Protein AF-A0A957CGF1-F1 (afdb_monomer)

Solvent-accessible surface area (backbone atoms only — not comparable to full-atom values): 8089 Å² total; per-residue (Å²): 80,71,51,17,50,52,12,39,75,67,52,40,63,74,47,42,62,54,36,54,48,43,53,53,49,52,50,50,54,48,50,50,50,52,53,50,47,53,52,54,33,34,74,75,56,77,49,58,49,84,75,34,50,47,45,50,33,52,54,51,41,50,52,51,48,51,53,46,57,53,50,45,72,71,50,88,52,56,32,57,40,10,44,49,41,37,51,48,50,53,49,44,49,49,41,56,70,71,30,64,75,83,94,57,70,97,54,71,53,84,72,43,89,49,63,66,61,41,50,49,54,53,53,49,51,51,51,54,50,51,50,49,52,50,52,35,54,56,62,69,66,54,79,79,79,88,127

Mean predicted aligned error: 3.99 Å

Structure (mmCIF, N/CA/C/O backbone):
data_AF-A0A957CGF1-F1
#
_entry.id   AF-A0A957CGF1-F1
#
loop_
_atom_site.group_PDB
_atom_site.id
_atom_site.type_symbol
_atom_site.label_atom_id
_atom_site.label_alt_id
_atom_site.label_comp_id
_atom_site.label_asym_id
_atom_site.label_entity_id
_atom_site.label_seq_id
_atom_site.pdbx_PDB_ins_code
_atom_site.Cartn_x
_atom_site.Cartn_y
_atom_site.Cartn_z
_atom_site.occupancy
_atom_site.B_iso_or_equiv
_atom_site.auth_seq_id
_atom_site.auth_comp_id
_atom_site.auth_asym_id
_atom_site.auth_atom_id
_atom_site.pdbx_PDB_model_num
ATOM 1 N N . ALA A 1 1 ? -2.086 -5.005 7.090 1.00 87.00 1 ALA A N 1
ATOM 2 C CA . ALA A 1 1 ? -2.596 -6.363 7.377 1.00 87.00 1 ALA A CA 1
ATOM 3 C C . ALA A 1 1 ? -2.332 -6.824 8.805 1.00 87.00 1 ALA A C 1
ATOM 5 O O . ALA A 1 1 ? -3.306 -7.148 9.461 1.00 87.00 1 ALA A O 1
ATOM 6 N N . VAL A 1 2 ? -1.092 -6.801 9.322 1.00 95.75 2 VAL A N 1
ATOM 7 C CA . VAL A 1 2 ? -0.799 -7.240 10.710 1.00 95.75 2 VAL A CA 1
ATOM 8 C C . VAL A 1 2 ? -1.679 -6.530 11.744 1.00 95.75 2 VAL A C 1
ATOM 10 O O . VAL A 1 2 ? -2.373 -7.192 12.506 1.00 95.75 2 VAL A O 1
ATOM 13 N N . LEU A 1 3 ? -1.747 -5.193 11.710 1.00 95.62 3 LEU A N 1
ATOM 14 C CA . LEU A 1 3 ? -2.658 -4.442 12.585 1.00 95.62 3 LEU A CA 1
ATOM 15 C C . LEU A 1 3 ? -4.128 -4.839 12.375 1.00 95.62 3 LEU A C 1
ATOM 17 O O . LEU A 1 3 ? -4.850 -4.995 13.349 1.00 95.62 3 LEU A O 1
ATOM 21 N N . GLY A 1 4 ? -4.551 -5.077 11.129 1.00 95.50 4 GLY A N 1
ATOM 22 C CA . GLY A 1 4 ? -5.900 -5.561 10.813 1.00 95.50 4 GLY A CA 1
ATOM 23 C C . GLY A 1 4 ? -6.210 -6.923 11.432 1.00 95.50 4 GLY A C 1
ATOM 24 O O . GLY A 1 4 ? -7.267 -7.088 12.031 1.00 95.50 4 GLY A O 1
ATOM 25 N N . ALA A 1 5 ? -5.266 -7.864 11.369 1.00 97.50 5 ALA A N 1
ATOM 26 C CA . ALA A 1 5 ? -5.371 -9.172 12.011 1.00 97.50 5 ALA A CA 1
ATOM 27 C C . ALA A 1 5 ? -5.453 -9.046 13.533 1.00 97.50 5 ALA A C 1
ATOM 29 O O . ALA A 1 5 ? -6.360 -9.601 14.147 1.00 97.50 5 ALA A O 1
ATOM 30 N N . LEU A 1 6 ? -4.573 -8.252 14.146 1.00 98.12 6 LEU A N 1
ATOM 31 C CA . LEU A 1 6 ? -4.603 -8.034 15.591 1.00 98.12 6 LEU A CA 1
ATOM 32 C C . LEU A 1 6 ? -5.913 -7.365 16.039 1.00 98.12 6 LEU A C 1
ATOM 34 O O . LEU A 1 6 ? -6.488 -7.772 17.046 1.00 98.12 6 LEU A O 1
ATOM 38 N N . VAL A 1 7 ? -6.427 -6.386 15.290 1.00 97.81 7 VAL A N 1
ATOM 39 C CA . VAL A 1 7 ? -7.724 -5.737 15.556 1.00 97.81 7 VAL A CA 1
ATOM 40 C C . VAL A 1 7 ? -8.888 -6.716 15.395 1.00 97.81 7 VAL A C 1
ATOM 42 O O . VAL A 1 7 ? -9.781 -6.733 16.240 1.00 97.81 7 VAL A O 1
ATOM 45 N N . LEU A 1 8 ? -8.879 -7.548 14.351 1.00 98.00 8 LEU A N 1
ATOM 46 C CA . LEU A 1 8 ? -9.906 -8.564 14.118 1.00 98.00 8 LEU A CA 1
ATOM 47 C C . LEU A 1 8 ? -9.966 -9.573 15.273 1.00 98.00 8 LEU A C 1
ATOM 49 O O . LEU A 1 8 ? -11.049 -9.847 15.789 1.00 98.00 8 LEU A O 1
ATOM 53 N N . LEU A 1 9 ? -8.808 -10.081 15.701 1.00 98.38 9 LEU A N 1
ATOM 54 C CA . LEU A 1 9 ? -8.708 -11.101 16.745 1.00 98.38 9 LEU A CA 1
ATOM 55 C C . LEU A 1 9 ? -9.027 -10.541 18.137 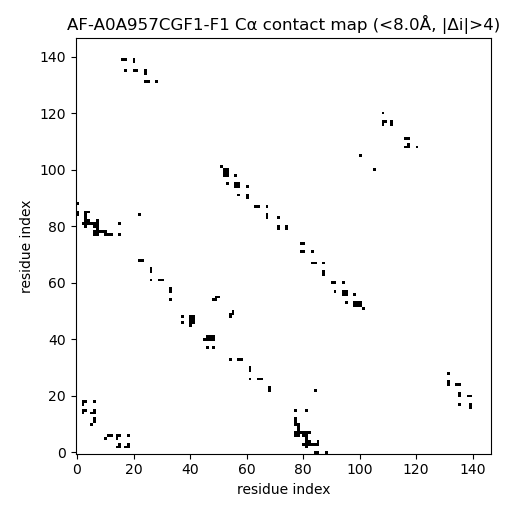1.00 98.38 9 LEU A C 1
ATOM 57 O O . LEU A 1 9 ? -9.765 -11.155 18.901 1.00 98.38 9 LEU A O 1
ATOM 61 N N . THR A 1 10 ? -8.502 -9.360 18.472 1.00 98.31 10 THR A N 1
ATOM 62 C CA . THR A 1 10 ? -8.619 -8.804 19.832 1.00 98.31 10 THR A CA 1
ATOM 63 C C . THR A 1 10 ? -9.836 -7.903 20.027 1.00 98.31 10 THR A C 1
ATOM 65 O O . THR A 1 10 ? -10.314 -7.758 21.146 1.00 98.31 10 THR A O 1
ATOM 68 N N . GLY A 1 11 ? -10.349 -7.265 18.970 1.00 97.50 11 GLY A N 1
ATOM 69 C CA . GLY A 1 11 ? -11.351 -6.199 19.087 1.00 97.50 11 GLY A CA 1
ATOM 70 C C . GLY A 1 11 ? -10.841 -4.926 19.781 1.00 97.50 11 GLY A C 1
ATOM 71 O O . GLY A 1 11 ? -11.649 -4.103 20.200 1.00 97.50 11 GLY A O 1
ATOM 72 N N . SER A 1 12 ? -9.523 -4.750 19.932 1.00 97.75 12 SER A N 1
ATOM 73 C CA . SER A 1 12 ? -8.944 -3.630 20.682 1.00 97.75 12 SER A CA 1
ATOM 74 C C . SER A 1 12 ? -9.079 -2.289 19.951 1.00 97.75 12 SER A C 1
ATOM 76 O O . SER A 1 12 ? -8.488 -2.088 18.886 1.00 97.75 12 SER A O 1
ATOM 78 N N . TRP A 1 13 ? -9.765 -1.328 20.579 1.00 95.94 13 TRP A N 1
ATOM 79 C CA . TRP A 1 13 ? -9.838 0.062 20.110 1.00 95.94 13 TRP A CA 1
ATOM 80 C C . TRP A 1 13 ? -8.461 0.733 20.029 1.00 95.94 13 TRP A C 1
ATOM 82 O O . TRP A 1 13 ? -8.162 1.410 19.052 1.00 95.94 13 TRP A O 1
ATOM 92 N N . ARG A 1 14 ? -7.563 0.442 20.979 1.00 95.81 14 ARG A N 1
ATOM 93 C CA . ARG A 1 14 ? -6.191 0.969 20.961 1.00 95.81 14 ARG A CA 1
ATOM 94 C C . ARG A 1 14 ? -5.435 0.547 19.702 1.00 95.81 14 ARG A C 1
ATOM 96 O O . ARG A 1 14 ? -4.732 1.361 19.117 1.00 95.81 14 ARG A O 1
ATOM 103 N N . LEU A 1 15 ? -5.553 -0.715 19.282 1.00 96.38 15 LEU A N 1
ATOM 104 C CA . LEU A 1 15 ? -4.926 -1.189 18.041 1.00 96.38 15 LEU A CA 1
ATOM 105 C C . LEU A 1 15 ? -5.618 -0.614 16.801 1.00 96.38 15 LEU A C 1
ATOM 107 O O . LEU A 1 15 ? -4.950 -0.302 15.816 1.00 96.38 15 LEU A O 1
ATOM 111 N N . HIS A 1 16 ? -6.936 -0.433 16.859 1.00 95.62 16 HIS A N 1
ATOM 112 C CA . HIS A 1 16 ? -7.693 0.233 15.805 1.00 95.62 16 HIS A CA 1
ATOM 113 C C . HIS A 1 16 ? -7.207 1.677 15.577 1.00 95.62 16 HIS A C 1
ATOM 115 O O . HIS A 1 16 ? -7.045 2.088 14.427 1.00 95.62 16 HIS A O 1
ATOM 121 N N . ASP A 1 17 ? -6.885 2.416 16.639 1.00 94.69 17 ASP A N 1
ATOM 122 C CA . ASP A 1 17 ? -6.387 3.795 16.545 1.00 94.69 17 ASP A CA 1
ATOM 123 C C . ASP A 1 17 ? -5.018 3.894 15.866 1.00 94.69 17 ASP A C 1
ATOM 125 O O . ASP A 1 17 ? -4.697 4.912 15.256 1.00 94.69 17 ASP A O 1
ATOM 129 N N . TRP A 1 18 ? -4.218 2.827 15.922 1.00 96.19 18 TRP A N 1
ATOM 130 C CA . TRP A 1 18 ? -3.000 2.692 15.120 1.00 96.19 18 TRP A CA 1
ATOM 131 C C . TRP A 1 18 ? -3.291 2.268 13.684 1.00 96.19 18 TRP A C 1
ATOM 133 O O . TRP A 1 18 ? -2.678 2.773 12.744 1.00 96.19 18 TRP A O 1
ATOM 143 N N . MET A 1 19 ? -4.225 1.334 13.509 1.00 96.44 19 MET A N 1
ATOM 144 C CA . MET A 1 19 ? -4.600 0.798 12.205 1.00 96.44 19 MET A CA 1
ATOM 145 C C . MET A 1 19 ? -5.165 1.880 11.282 1.00 96.44 19 MET A C 1
ATOM 147 O O . MET A 1 19 ? -4.817 1.904 10.106 1.00 96.44 19 MET A O 1
ATOM 151 N N . ARG A 1 20 ? -6.002 2.784 11.802 1.00 95.88 20 ARG A N 1
ATOM 152 C CA . ARG A 1 20 ? -6.682 3.822 11.015 1.00 95.88 20 ARG A CA 1
ATOM 153 C C . ARG A 1 20 ? -5.720 4.764 10.267 1.00 95.88 20 ARG A C 1
ATOM 155 O O . ARG A 1 20 ? -5.815 4.828 9.042 1.00 95.88 20 ARG A O 1
ATOM 162 N N . PRO A 1 21 ? -4.783 5.481 10.920 1.00 96.94 21 PRO A N 1
ATOM 163 C CA . PRO A 1 21 ? -3.813 6.309 10.206 1.00 96.94 21 PRO 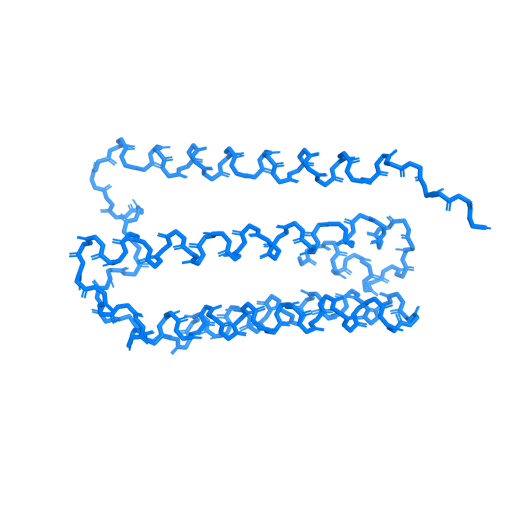A CA 1
ATOM 164 C C . PRO A 1 21 ? -2.880 5.466 9.330 1.00 96.94 21 PRO A C 1
ATOM 166 O O . PRO A 1 21 ? -2.540 5.896 8.232 1.00 96.94 21 PRO A O 1
ATOM 169 N N . ALA A 1 22 ? -2.512 4.252 9.757 1.00 97.06 22 ALA A N 1
ATOM 170 C CA . ALA A 1 22 ? -1.692 3.357 8.943 1.00 97.06 22 ALA A CA 1
ATOM 171 C C . ALA A 1 22 ? -2.375 2.972 7.621 1.00 97.06 22 ALA A C 1
ATOM 173 O O . ALA A 1 22 ? -1.718 2.952 6.583 1.00 97.06 22 ALA A O 1
ATOM 174 N N . GLY A 1 23 ? -3.686 2.715 7.638 1.00 96.81 23 GLY A N 1
ATOM 175 C CA . GLY A 1 23 ? -4.482 2.422 6.446 1.00 96.81 23 GLY A CA 1
ATOM 176 C C . GLY A 1 23 ? -4.482 3.574 5.440 1.00 96.81 23 GLY A C 1
ATOM 177 O O . GLY A 1 23 ? -4.180 3.369 4.262 1.00 96.81 23 GLY A O 1
ATOM 178 N N . TRP A 1 24 ? -4.735 4.800 5.907 1.00 97.62 24 TRP A N 1
ATOM 179 C CA . TRP A 1 24 ? -4.688 5.996 5.061 1.00 97.62 24 TRP A CA 1
ATOM 180 C C . TRP A 1 24 ? -3.293 6.275 4.507 1.00 97.62 24 TRP A C 1
ATOM 182 O O . TRP A 1 24 ? -3.151 6.499 3.308 1.00 97.62 24 TRP A O 1
ATOM 192 N N . VAL A 1 25 ? -2.256 6.209 5.344 1.00 97.94 25 VAL A N 1
ATOM 193 C CA . VAL A 1 25 ? -0.871 6.438 4.906 1.00 97.94 25 VAL A CA 1
ATOM 194 C C . VAL A 1 25 ? -0.446 5.391 3.880 1.00 97.94 25 VAL A C 1
ATOM 196 O O . VAL A 1 25 ? 0.101 5.755 2.845 1.00 97.94 25 VAL A O 1
ATOM 199 N N . ALA A 1 26 ? -0.753 4.110 4.102 1.00 96.75 26 ALA A N 1
ATOM 200 C CA . ALA A 1 26 ? -0.469 3.058 3.128 1.00 96.75 26 ALA A CA 1
ATOM 201 C C . ALA A 1 26 ? -1.193 3.296 1.793 1.00 96.75 26 ALA A C 1
ATOM 203 O O . ALA A 1 26 ? -0.589 3.130 0.737 1.00 96.75 26 ALA A O 1
ATOM 204 N N . THR A 1 27 ? -2.456 3.733 1.835 1.00 97.38 27 THR A N 1
ATOM 205 C CA . THR A 1 27 ? -3.236 4.061 0.629 1.00 97.38 27 THR A CA 1
ATOM 206 C C . THR A 1 27 ? -2.607 5.223 -0.142 1.00 97.38 27 THR A C 1
ATOM 208 O O . THR A 1 27 ? -2.460 5.140 -1.358 1.00 97.38 27 THR A O 1
ATOM 211 N N . LEU A 1 28 ? -2.170 6.279 0.553 1.00 97.56 28 LEU A N 1
ATOM 212 C CA . LEU A 1 28 ? -1.508 7.435 -0.060 1.00 97.56 28 LEU A CA 1
ATOM 213 C C . LEU A 1 28 ? -0.139 7.083 -0.648 1.00 97.56 28 LEU A C 1
ATOM 215 O O . LEU A 1 28 ? 0.169 7.491 -1.765 1.00 97.56 28 LEU A O 1
ATOM 219 N N . VAL A 1 29 ? 0.670 6.301 0.070 1.00 96.75 29 VAL A N 1
ATOM 220 C CA . VAL A 1 29 ? 1.966 5.820 -0.431 1.00 96.75 29 VAL A CA 1
ATOM 221 C C . VAL A 1 29 ? 1.764 4.950 -1.671 1.00 96.75 29 VAL A C 1
ATOM 223 O O . VAL A 1 29 ? 2.475 5.124 -2.658 1.00 96.75 29 VAL A O 1
ATOM 226 N N . TYR A 1 30 ? 0.766 4.062 -1.660 1.00 96.69 30 TYR A N 1
ATOM 227 C CA . TYR A 1 30 ? 0.429 3.241 -2.819 1.00 96.69 30 TYR A CA 1
ATOM 228 C C . TYR A 1 30 ? -0.019 4.099 -4.009 1.00 96.69 30 TYR A C 1
ATOM 230 O O . TYR A 1 30 ? 0.499 3.923 -5.107 1.00 96.69 30 TYR A O 1
ATOM 238 N N . ALA A 1 31 ? -0.899 5.083 -3.790 1.00 97.62 31 ALA A N 1
ATOM 239 C CA . ALA A 1 31 ? -1.328 6.026 -4.824 1.00 97.62 31 ALA A CA 1
ATOM 240 C C . ALA A 1 31 ? -0.148 6.811 -5.422 1.00 97.62 31 ALA A C 1
ATOM 242 O O . ALA A 1 31 ? -0.032 6.921 -6.642 1.00 97.62 31 ALA A O 1
ATOM 243 N N . GLY A 1 32 ? 0.762 7.303 -4.574 1.00 97.00 32 GLY A N 1
ATOM 244 C CA . GLY A 1 32 ? 1.989 7.971 -5.007 1.00 97.00 32 GLY A CA 1
ATOM 245 C C . GLY A 1 32 ? 2.888 7.050 -5.833 1.00 97.00 32 GLY A C 1
ATOM 246 O O . GLY A 1 32 ? 3.389 7.456 -6.878 1.00 97.00 32 GLY A O 1
ATOM 247 N N . GLY A 1 33 ? 3.035 5.789 -5.418 1.00 94.75 33 GLY A N 1
ATOM 248 C CA . GLY A 1 33 ? 3.770 4.767 -6.166 1.00 94.75 33 GLY A CA 1
ATOM 249 C C . GLY A 1 33 ? 3.154 4.462 -7.533 1.00 94.75 33 GLY A C 1
ATOM 250 O O . GLY A 1 33 ? 3.882 4.386 -8.524 1.00 94.75 33 GLY A O 1
ATOM 251 N N . VAL A 1 34 ? 1.823 4.354 -7.617 1.00 94.81 34 VAL A N 1
ATOM 252 C CA . VAL A 1 34 ? 1.097 4.216 -8.890 1.00 94.81 34 VAL A CA 1
ATOM 253 C C . VAL A 1 34 ? 1.371 5.428 -9.780 1.00 94.81 34 VAL A C 1
ATOM 255 O O . VAL A 1 34 ? 1.830 5.251 -10.904 1.00 94.81 34 VAL A O 1
ATOM 258 N N . GLY A 1 35 ? 1.210 6.652 -9.268 1.00 95.12 35 GLY A N 1
ATOM 259 C CA . GLY A 1 35 ? 1.475 7.882 -10.022 1.00 95.12 35 GLY A CA 1
ATOM 260 C C . GLY A 1 35 ? 2.915 7.982 -10.537 1.00 95.12 35 GLY A C 1
ATOM 261 O O . GLY A 1 35 ? 3.136 8.250 -11.717 1.00 95.12 35 GLY A O 1
ATOM 262 N N . MET A 1 36 ? 3.905 7.680 -9.693 1.00 94.25 36 MET A N 1
ATOM 263 C CA . MET A 1 36 ? 5.310 7.638 -10.114 1.00 94.25 36 MET A CA 1
ATOM 264 C C . MET A 1 36 ? 5.568 6.554 -11.162 1.00 94.25 36 MET A C 1
ATOM 266 O O . MET A 1 36 ? 6.342 6.782 -12.091 1.00 94.25 36 MET A O 1
ATOM 270 N N . SER A 1 37 ? 4.890 5.409 -11.067 1.00 90.12 37 SER A N 1
ATOM 271 C CA . SER A 1 37 ? 4.978 4.349 -12.078 1.00 90.12 37 SER A CA 1
ATOM 272 C C . SER A 1 37 ? 4.429 4.812 -13.430 1.00 90.12 37 SER A C 1
ATOM 274 O O . SER A 1 37 ? 5.023 4.509 -14.462 1.00 90.12 37 SER A O 1
ATOM 276 N N . MET A 1 38 ? 3.349 5.602 -13.443 1.00 91.00 38 MET A N 1
ATOM 277 C CA . MET A 1 38 ? 2.809 6.204 -14.671 1.00 91.00 38 MET A CA 1
ATOM 278 C C . MET A 1 38 ? 3.822 7.163 -15.312 1.00 91.00 38 MET A C 1
ATOM 280 O O . MET A 1 38 ? 4.050 7.104 -16.519 1.00 91.00 38 MET A O 1
ATOM 284 N N . VAL A 1 39 ? 4.470 8.016 -14.508 1.00 92.50 39 VAL A N 1
ATOM 285 C CA . VAL A 1 39 ? 5.512 8.943 -14.985 1.00 92.50 39 VAL A CA 1
ATOM 286 C C . VAL A 1 39 ? 6.707 8.176 -15.544 1.00 92.50 39 VAL A C 1
ATOM 288 O O . VAL A 1 39 ? 7.117 8.425 -16.677 1.00 92.50 39 VAL A O 1
ATOM 291 N N . ALA A 1 40 ? 7.238 7.215 -14.787 1.00 89.62 40 ALA A N 1
ATOM 292 C CA . ALA A 1 40 ? 8.368 6.400 -15.217 1.00 89.62 40 ALA A CA 1
ATOM 293 C C . ALA A 1 40 ? 8.049 5.660 -16.520 1.00 89.62 40 ALA A C 1
ATOM 295 O O . ALA A 1 40 ? 8.852 5.647 -17.450 1.00 89.62 40 ALA A O 1
ATOM 296 N N . SER A 1 41 ? 6.851 5.095 -16.630 1.00 88.12 41 SER A N 1
ATOM 297 C CA . SER A 1 41 ? 6.444 4.379 -17.829 1.00 88.12 41 SER A CA 1
ATOM 298 C C . SER A 1 41 ? 6.226 5.300 -19.033 1.00 88.12 41 SER A C 1
ATOM 300 O O . SER A 1 41 ? 6.606 4.951 -20.149 1.00 88.12 41 SER A O 1
ATOM 302 N N . LYS A 1 42 ? 5.700 6.514 -18.825 1.00 89.81 42 LYS A N 1
ATOM 303 C CA . LYS A 1 42 ? 5.623 7.536 -19.878 1.00 89.81 42 LYS A CA 1
ATOM 304 C C . LYS A 1 42 ? 7.006 7.870 -20.438 1.00 89.81 42 LYS A C 1
ATOM 306 O O . LYS A 1 42 ? 7.149 7.949 -21.653 1.00 89.81 42 LYS A O 1
ATOM 311 N N . VAL A 1 43 ? 8.001 8.041 -19.567 1.00 92.06 43 VAL A N 1
ATOM 312 C CA . VAL A 1 43 ? 9.378 8.384 -19.960 1.00 92.06 43 VAL A CA 1
ATOM 313 C C . VAL A 1 43 ? 10.061 7.237 -20.709 1.00 92.06 43 VAL A C 1
ATOM 315 O O . VAL A 1 43 ? 10.762 7.492 -21.681 1.00 92.06 43 VAL A O 1
ATOM 318 N N . ASN A 1 44 ? 9.846 5.987 -20.291 1.00 88.44 44 ASN A N 1
ATOM 319 C CA . ASN A 1 44 ? 10.575 4.841 -20.846 1.00 88.44 44 ASN A CA 1
ATOM 320 C C . ASN A 1 44 ? 9.874 4.158 -22.034 1.00 88.44 44 ASN A C 1
ATOM 322 O O . ASN A 1 44 ? 10.555 3.626 -22.906 1.00 88.44 44 ASN A O 1
ATOM 326 N N . TRP A 1 45 ? 8.536 4.161 -22.086 1.00 86.00 45 T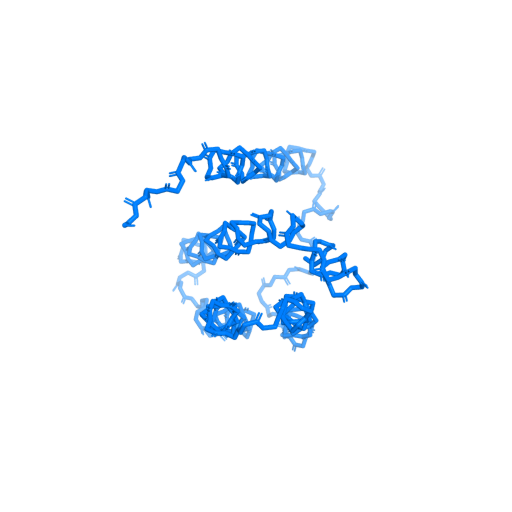RP A N 1
ATOM 327 C CA . TRP A 1 45 ? 7.750 3.381 -23.062 1.00 86.00 45 TRP A CA 1
ATOM 328 C C . TRP A 1 45 ? 6.636 4.184 -23.747 1.00 86.00 45 TRP A C 1
ATOM 330 O O . TRP A 1 45 ? 5.651 3.610 -24.202 1.00 86.00 45 TRP A O 1
ATOM 340 N N . GLY A 1 46 ? 6.734 5.516 -23.796 1.00 87.00 46 GLY A N 1
ATOM 341 C CA . GLY A 1 46 ? 5.818 6.336 -24.603 1.00 87.00 46 GLY A CA 1
ATOM 342 C C . GLY A 1 46 ? 4.348 6.285 -24.163 1.00 87.00 46 GLY A C 1
ATOM 343 O O . GLY A 1 46 ? 3.454 6.493 -24.973 1.00 87.00 46 GLY A O 1
ATOM 344 N N . ALA A 1 47 ? 4.098 6.025 -22.878 1.00 79.06 47 ALA A N 1
ATOM 345 C CA . ALA A 1 47 ? 2.774 5.976 -22.250 1.00 79.06 47 ALA A CA 1
ATOM 346 C C . ALA A 1 47 ? 1.869 4.765 -22.579 1.00 79.06 47 ALA A C 1
ATOM 348 O O . ALA A 1 47 ? 0.679 4.801 -22.267 1.00 79.06 47 ALA A O 1
ATOM 349 N N . VAL A 1 48 ? 2.423 3.649 -23.071 1.00 77.81 48 VAL A N 1
ATOM 350 C CA . VAL A 1 48 ? 1.696 2.363 -23.255 1.00 77.81 48 VAL A CA 1
ATOM 351 C C . VAL A 1 48 ? 1.145 1.782 -21.929 1.00 77.81 48 VAL A C 1
ATOM 353 O O . VAL A 1 48 ? 0.322 0.875 -21.906 1.00 77.81 48 VAL A O 1
ATOM 356 N N . PHE A 1 49 ? 1.519 2.368 -20.792 1.00 75.31 49 PHE A N 1
ATOM 357 C CA . PHE A 1 49 ? 1.208 1.899 -19.442 1.00 75.31 49 PHE A CA 1
ATOM 358 C C . PHE A 1 49 ? -0.281 1.755 -19.102 1.00 75.31 49 PHE A C 1
ATOM 360 O O . PHE A 1 49 ? -0.616 0.906 -18.283 1.00 75.31 49 PHE A O 1
ATOM 367 N N . LEU A 1 50 ? -1.186 2.562 -19.673 1.00 78.25 50 LEU A N 1
ATOM 368 C CA . LEU A 1 50 ? -2.627 2.437 -19.379 1.00 78.25 50 LEU A CA 1
ATOM 369 C C . LEU A 1 50 ? -3.226 1.150 -19.950 1.00 78.25 50 LEU A C 1
ATOM 371 O O . LEU A 1 50 ? -4.282 0.713 -19.502 1.00 78.25 50 LEU A O 1
ATOM 375 N N . GLN A 1 51 ? -2.551 0.552 -20.928 1.00 85.69 51 GLN A N 1
ATOM 376 C CA . GLN A 1 51 ? -2.953 -0.696 -21.563 1.00 85.69 51 GLN A CA 1
ATOM 377 C C . GLN A 1 51 ? -2.327 -1.911 -20.865 1.00 85.69 51 GLN A C 1
ATOM 379 O O . GLN A 1 51 ? -2.742 -3.038 -21.122 1.00 85.69 51 GLN A O 1
ATOM 384 N N . GLU A 1 52 ? -1.368 -1.699 -19.952 1.00 90.38 52 GLU A N 1
ATOM 385 C CA . GLU A 1 52 ? -0.768 -2.778 -19.173 1.00 90.38 52 GLU A CA 1
ATOM 386 C C . GLU A 1 52 ? -1.792 -3.352 -18.183 1.00 90.38 52 GLU A C 1
ATOM 388 O O . GLU A 1 52 ? -2.259 -2.633 -17.288 1.00 90.38 52 GLU A O 1
ATOM 393 N N . PRO A 1 53 ? -2.077 -4.666 -18.233 1.00 93.38 53 PRO A N 1
ATOM 394 C CA . PRO A 1 53 ? -2.986 -5.315 -17.287 1.00 93.38 53 PRO A CA 1
ATOM 395 C C . PRO A 1 53 ? -2.590 -5.084 -15.823 1.00 93.38 53 PRO A C 1
ATOM 397 O O . PRO A 1 53 ? -3.443 -4.969 -14.941 1.00 93.38 53 PRO A O 1
ATOM 400 N N . ARG A 1 54 ? -1.286 -4.935 -15.556 1.00 92.00 54 ARG A N 1
ATOM 401 C CA . ARG A 1 54 ? -0.761 -4.645 -14.219 1.00 92.00 54 ARG A CA 1
ATOM 402 C C . ARG A 1 54 ? -1.078 -3.233 -13.728 1.00 92.00 54 ARG A C 1
ATOM 404 O O . ARG A 1 54 ? -1.295 -3.054 -12.531 1.00 92.00 54 ARG A O 1
ATOM 411 N N . MET A 1 55 ? -1.156 -2.248 -14.623 1.00 93.00 55 MET A N 1
ATOM 412 C CA . MET A 1 55 ? -1.612 -0.907 -14.255 1.00 93.00 55 MET A CA 1
ATOM 413 C C . MET A 1 55 ? -3.104 -0.919 -13.928 1.00 93.00 55 MET A C 1
ATOM 415 O O . MET A 1 55 ? -3.505 -0.371 -12.902 1.00 93.00 55 MET A O 1
ATOM 419 N N . ALA A 1 56 ? -3.918 -1.594 -14.745 1.00 93.81 56 ALA A N 1
ATOM 420 C CA . ALA A 1 56 ? -5.347 -1.744 -14.474 1.00 93.81 56 ALA A CA 1
ATOM 421 C C . ALA A 1 56 ? -5.589 -2.407 -13.106 1.00 93.81 56 ALA A C 1
ATOM 423 O O . ALA A 1 56 ? -6.379 -1.911 -12.304 1.00 93.81 56 ALA A O 1
ATOM 424 N N . ALA A 1 57 ? -4.841 -3.470 -12.787 1.00 95.75 57 ALA A N 1
ATOM 425 C CA . ALA A 1 57 ? -4.886 -4.112 -11.476 1.00 95.75 57 ALA A CA 1
ATOM 426 C C . ALA A 1 57 ? -4.511 -3.153 -10.331 1.00 95.75 57 ALA A C 1
ATOM 428 O O . ALA A 1 57 ? -5.192 -3.138 -9.305 1.00 95.75 57 ALA A O 1
ATOM 429 N N . ALA A 1 58 ? -3.474 -2.326 -10.504 1.00 96.00 58 ALA A N 1
ATOM 430 C CA . ALA A 1 58 ? -3.043 -1.365 -9.491 1.00 96.00 58 ALA A CA 1
ATOM 431 C C . ALA A 1 58 ? -4.068 -0.239 -9.260 1.00 96.00 58 ALA A C 1
ATOM 433 O O . ALA A 1 58 ? -4.362 0.104 -8.114 1.00 96.00 58 ALA A O 1
ATOM 434 N N . ILE A 1 59 ? -4.664 0.300 -10.327 1.00 96.12 59 ILE A N 1
ATOM 435 C CA . ILE A 1 59 ? -5.724 1.318 -10.240 1.00 96.12 59 ILE A CA 1
ATOM 436 C C . ILE A 1 59 ? -6.976 0.731 -9.575 1.00 96.12 59 ILE A C 1
ATOM 438 O O . ILE A 1 59 ? -7.531 1.347 -8.664 1.00 96.12 59 ILE A O 1
ATOM 442 N N . ASN A 1 60 ? -7.384 -0.484 -9.956 1.00 96.88 60 ASN A N 1
ATOM 443 C CA . ASN A 1 60 ? -8.504 -1.183 -9.322 1.00 96.88 60 ASN A CA 1
ATOM 444 C C . ASN A 1 60 ? -8.241 -1.423 -7.831 1.00 96.88 60 ASN A C 1
ATOM 446 O O . ASN A 1 60 ? -9.106 -1.157 -6.997 1.00 96.88 60 ASN A O 1
ATOM 450 N N . ALA A 1 61 ? -7.033 -1.873 -7.478 1.00 97.94 61 ALA A N 1
ATOM 451 C CA . ALA A 1 61 ? -6.642 -2.054 -6.088 1.00 97.94 61 ALA A CA 1
ATOM 452 C C . ALA A 1 61 ? -6.675 -0.731 -5.308 1.00 97.94 61 ALA A C 1
ATOM 454 O O . ALA A 1 61 ? -7.150 -0.716 -4.176 1.00 97.94 61 ALA A O 1
ATOM 455 N N . LEU A 1 62 ? -6.246 0.386 -5.905 1.00 98.00 62 LEU A N 1
ATOM 456 C CA . LEU A 1 62 ? -6.346 1.706 -5.281 1.00 98.00 62 LEU A CA 1
ATOM 457 C C . LEU A 1 62 ? -7.808 2.122 -5.046 1.00 98.00 62 LEU A C 1
ATOM 459 O O . LEU A 1 62 ? -8.137 2.605 -3.962 1.00 98.00 62 LEU A O 1
ATOM 463 N N . GLY A 1 63 ? -8.698 1.883 -6.013 1.00 98.19 63 GLY A N 1
ATOM 464 C CA . GLY A 1 63 ? -10.136 2.119 -5.855 1.00 98.19 63 GLY A CA 1
ATOM 465 C C . GLY A 1 63 ? -10.736 1.301 -4.706 1.00 98.19 63 GLY A C 1
ATOM 466 O O . GLY A 1 63 ? -11.411 1.849 -3.835 1.00 98.19 63 GLY A O 1
ATOM 467 N N . ILE A 1 64 ? -10.418 0.005 -4.638 1.00 98.25 64 ILE A N 1
ATOM 468 C CA . ILE A 1 64 ? -10.848 -0.883 -3.545 1.00 98.25 64 ILE A CA 1
ATOM 469 C C . ILE A 1 64 ? -10.280 -0.415 -2.200 1.00 98.25 64 ILE A C 1
ATOM 471 O O . ILE A 1 64 ? -11.005 -0.404 -1.206 1.00 98.25 64 ILE A O 1
ATOM 475 N N . ALA A 1 65 ? -9.010 0.003 -2.156 1.00 97.94 65 ALA A N 1
ATOM 476 C CA . ALA A 1 65 ? -8.381 0.532 -0.948 1.00 97.94 65 ALA A CA 1
ATOM 477 C C . ALA A 1 65 ? -9.166 1.730 -0.402 1.00 97.94 65 ALA A C 1
ATOM 479 O O . ALA A 1 65 ? -9.502 1.756 0.781 1.00 97.94 65 ALA A O 1
ATOM 480 N N . LEU A 1 66 ? -9.507 2.689 -1.269 1.00 98.19 66 LEU A N 1
ATOM 481 C CA . LEU A 1 66 ? -10.283 3.875 -0.904 1.00 98.19 66 LEU A CA 1
ATOM 482 C C . LEU A 1 66 ? -11.682 3.510 -0.402 1.00 98.19 66 LEU A C 1
ATOM 484 O O . LEU A 1 66 ? -12.087 3.992 0.656 1.00 98.19 66 LEU A O 1
ATOM 488 N N . LEU A 1 67 ? -12.393 2.619 -1.100 1.00 98.25 67 LEU A N 1
ATOM 489 C CA . LEU A 1 67 ? -13.707 2.133 -0.663 1.00 98.25 67 LEU A CA 1
ATOM 490 C C . LEU A 1 67 ? -13.632 1.480 0.720 1.00 98.25 67 LEU A C 1
ATOM 492 O O . LEU A 1 67 ? -14.467 1.756 1.579 1.00 98.25 67 LEU A O 1
ATOM 496 N N . ILE A 1 68 ? -12.604 0.666 0.967 1.00 97.19 68 ILE A N 1
ATOM 497 C CA . ILE A 1 68 ? -12.376 0.022 2.263 1.00 97.19 68 ILE A CA 1
ATOM 498 C C . ILE A 1 68 ? -12.055 1.047 3.352 1.00 97.19 68 ILE A C 1
ATOM 500 O O . ILE A 1 68 ? -12.595 0.930 4.452 1.00 97.19 68 ILE A O 1
ATOM 504 N N . GLN A 1 69 ? -11.234 2.065 3.071 1.00 97.31 69 GLN A N 1
ATOM 505 C CA . GLN A 1 69 ? -10.960 3.130 4.040 1.00 97.31 69 GLN A CA 1
ATOM 506 C C . GLN A 1 69 ? -12.230 3.907 4.397 1.00 97.31 69 GLN A C 1
ATOM 508 O O . GLN A 1 69 ? -12.479 4.175 5.572 1.00 97.31 69 GLN A O 1
ATOM 513 N N . ILE A 1 70 ? -13.068 4.234 3.412 1.00 97.56 70 ILE A N 1
ATOM 514 C CA . ILE A 1 70 ? -14.344 4.926 3.635 1.00 97.56 70 ILE A CA 1
ATOM 515 C C . ILE A 1 70 ? -15.293 4.041 4.452 1.00 97.56 70 ILE A C 1
ATOM 517 O O . ILE A 1 70 ? -15.747 4.455 5.520 1.00 97.56 70 ILE A O 1
ATOM 521 N N . ALA A 1 71 ? -15.511 2.797 4.022 1.00 96.88 71 ALA A N 1
ATOM 522 C CA . ALA A 1 71 ? -16.373 1.835 4.706 1.00 96.88 71 ALA A CA 1
ATOM 523 C C . ALA A 1 71 ? -15.935 1.592 6.159 1.00 96.88 71 ALA A C 1
ATOM 525 O O . ALA A 1 71 ? -16.760 1.586 7.074 1.00 96.88 71 ALA A O 1
ATOM 526 N N . ALA A 1 72 ? -14.628 1.460 6.405 1.00 95.00 72 ALA A N 1
ATOM 527 C CA . ALA A 1 72 ? -14.086 1.285 7.747 1.00 95.00 72 ALA A CA 1
ATOM 528 C C . ALA A 1 72 ? -14.332 2.499 8.662 1.00 95.00 72 ALA A C 1
ATOM 530 O O . ALA A 1 72 ? -14.369 2.326 9.878 1.00 95.00 72 ALA A O 1
ATOM 531 N N . ASN A 1 73 ? -14.526 3.709 8.123 1.00 93.69 73 ASN A N 1
ATOM 532 C CA . ASN A 1 73 ? -14.923 4.871 8.926 1.00 93.69 73 ASN A CA 1
ATOM 533 C C . ASN A 1 73 ? -16.431 4.896 9.229 1.00 93.69 73 ASN A C 1
ATOM 535 O O . ASN A 1 73 ? -16.817 5.456 10.251 1.00 93.69 73 ASN A O 1
ATOM 539 N N . TRP A 1 74 ? -17.272 4.296 8.381 1.00 96.00 74 TRP A N 1
ATOM 540 C CA . TRP A 1 74 ? -18.732 4.311 8.542 1.00 96.00 74 TRP A CA 1
ATOM 541 C C . TRP A 1 74 ? -19.254 3.220 9.479 1.00 96.00 74 TRP A C 1
ATOM 543 O O . TRP A 1 74 ? -20.174 3.463 10.255 1.00 96.00 74 TRP A O 1
ATOM 553 N N . PHE A 1 75 ? -18.667 2.022 9.456 1.00 95.25 75 PHE A N 1
ATOM 554 C CA . PHE A 1 75 ? -19.158 0.919 10.285 1.00 95.25 75 PHE A CA 1
ATOM 555 C C . PHE A 1 75 ? -18.673 1.017 11.735 1.00 95.25 75 PHE A C 1
ATOM 557 O O . PHE A 1 75 ? -17.472 1.181 11.946 1.00 95.25 75 PHE A O 1
ATOM 564 N N . PRO A 1 76 ? -19.533 0.840 12.754 1.00 95.50 76 PRO A N 1
ATOM 565 C CA . PRO A 1 76 ? -19.131 0.952 14.161 1.00 95.50 76 PRO A CA 1
ATOM 566 C C . PRO A 1 76 ? -18.337 -0.263 14.679 1.00 95.50 76 PRO A C 1
ATOM 568 O O . PRO A 1 76 ? -17.662 -0.175 15.703 1.00 95.50 76 PRO A O 1
ATOM 571 N N . TRP A 1 77 ? -18.383 -1.405 13.986 1.00 97.88 77 TRP A N 1
ATOM 572 C CA . TRP A 1 77 ? -17.800 -2.660 14.471 1.00 97.88 77 TRP A CA 1
ATOM 573 C C . TRP A 1 77 ? -16.283 -2.744 14.247 1.00 97.88 77 TRP A C 1
ATOM 575 O O . TRP A 1 77 ? -15.814 -2.992 13.135 1.00 97.88 77 TRP A O 1
ATOM 585 N N . VAL A 1 78 ? -15.500 -2.637 15.324 1.00 97.31 78 VAL A N 1
ATOM 586 C CA . VAL A 1 78 ? -14.020 -2.679 15.306 1.00 97.31 78 VAL A CA 1
ATOM 587 C C . VAL A 1 78 ? -13.460 -3.891 14.569 1.00 97.31 78 VAL A C 1
ATOM 589 O O . VAL A 1 78 ? -12.559 -3.759 13.740 1.00 97.31 78 VAL A O 1
ATOM 592 N N . ARG A 1 79 ? -14.008 -5.080 14.841 1.00 98.31 79 ARG A N 1
ATOM 593 C CA . ARG A 1 79 ? -13.544 -6.325 14.218 1.00 98.31 79 ARG A CA 1
ATOM 594 C C . ARG A 1 79 ? -13.769 -6.325 12.709 1.00 98.31 79 ARG A C 1
ATOM 596 O O . ARG A 1 79 ? -12.872 -6.724 11.971 1.00 98.31 79 ARG A O 1
ATOM 603 N N . LEU A 1 80 ? -14.908 -5.799 12.246 1.00 98.06 80 LEU A N 1
ATOM 604 C CA . LEU A 1 80 ? -15.185 -5.653 10.816 1.00 98.06 80 LEU A CA 1
ATOM 605 C C . LEU A 1 80 ? -14.159 -4.729 10.150 1.00 98.06 80 LEU A C 1
ATOM 607 O O . LEU A 1 80 ? -13.649 -5.056 9.084 1.00 98.06 80 LEU A O 1
ATOM 611 N N . ARG A 1 81 ? -13.776 -3.623 10.800 1.00 97.56 81 ARG A N 1
ATOM 612 C CA . ARG A 1 81 ? -12.722 -2.728 10.287 1.00 97.56 81 ARG A CA 1
ATOM 613 C C . ARG A 1 81 ? -11.386 -3.459 10.118 1.00 97.56 81 ARG A C 1
ATOM 615 O O . ARG A 1 81 ? -10.703 -3.253 9.114 1.00 97.56 81 ARG A O 1
ATOM 622 N N . GLY A 1 82 ? -11.029 -4.322 11.072 1.00 97.62 82 GLY A N 1
ATOM 623 C CA . GLY A 1 82 ? -9.854 -5.196 10.983 1.00 97.62 82 GLY A CA 1
ATOM 624 C C . GLY A 1 82 ? -9.944 -6.181 9.814 1.00 97.62 82 GLY A C 1
ATOM 625 O O . GLY A 1 82 ? -9.013 -6.262 9.012 1.00 97.62 82 GLY A O 1
ATOM 626 N N . LEU A 1 83 ? -11.090 -6.856 9.666 1.00 98.12 83 LEU A N 1
ATOM 627 C CA . LEU A 1 83 ? -11.362 -7.783 8.563 1.00 98.12 83 LEU A CA 1
ATOM 628 C C . LEU A 1 83 ? -11.222 -7.104 7.197 1.00 98.12 83 LEU A C 1
ATOM 630 O O . LEU A 1 83 ? -10.518 -7.628 6.339 1.00 98.12 83 LEU A O 1
ATOM 634 N N . LEU A 1 84 ? -11.816 -5.922 7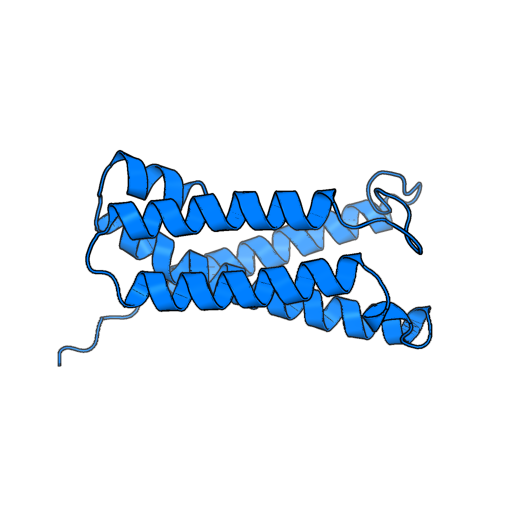.009 1.00 97.81 84 LEU A N 1
ATOM 635 C CA . LEU A 1 84 ? -11.740 -5.178 5.748 1.00 97.81 84 LEU A CA 1
ATOM 636 C C . LEU A 1 84 ? -10.284 -4.924 5.313 1.00 97.81 84 LEU A C 1
ATOM 638 O O . LEU A 1 84 ? -9.952 -5.082 4.142 1.00 97.81 84 LEU A O 1
ATOM 642 N N . HIS A 1 85 ? -9.381 -4.616 6.248 1.00 96.88 85 HIS A N 1
ATOM 643 C CA . HIS A 1 85 ? -7.959 -4.404 5.942 1.00 96.88 85 HIS A CA 1
ATOM 644 C C . HIS A 1 85 ? -7.205 -5.693 5.579 1.00 96.88 85 HIS A C 1
ATOM 646 O O . HIS A 1 85 ? -6.202 -5.636 4.864 1.00 96.88 85 HIS A O 1
ATOM 652 N N . ILE A 1 86 ? -7.637 -6.847 6.090 1.00 97.75 86 ILE A N 1
ATOM 653 C CA . ILE A 1 86 ? -7.074 -8.154 5.720 1.00 97.75 86 ILE A CA 1
ATOM 654 C C . ILE A 1 86 ? -7.578 -8.552 4.335 1.00 97.75 86 ILE A C 1
ATOM 656 O O . ILE A 1 86 ? -6.774 -8.914 3.478 1.00 97.75 86 ILE A O 1
ATOM 660 N N . VAL A 1 87 ? -8.887 -8.417 4.106 1.00 97.12 87 VAL A N 1
ATOM 661 C CA . VAL A 1 87 ? -9.525 -8.670 2.808 1.00 97.12 87 VAL A CA 1
ATOM 662 C C . VAL A 1 87 ? -8.880 -7.810 1.728 1.00 97.12 87 VAL A C 1
ATOM 664 O O . VAL A 1 87 ? -8.544 -8.332 0.670 1.00 97.12 87 VAL A O 1
ATOM 667 N N . PHE A 1 88 ? -8.609 -6.531 2.010 1.00 96.94 88 PHE A N 1
ATOM 668 C CA . PHE A 1 88 ? -7.886 -5.664 1.083 1.00 96.94 88 PHE A CA 1
ATOM 669 C C . PHE A 1 88 ? -6.530 -6.244 0.667 1.00 96.94 88 PHE A C 1
ATOM 671 O O . PHE A 1 88 ? -6.234 -6.291 -0.522 1.00 96.94 88 PHE A O 1
ATOM 678 N N . LEU A 1 89 ? -5.708 -6.701 1.622 1.00 96.31 89 LEU A N 1
ATOM 679 C CA . LEU A 1 89 ? -4.407 -7.288 1.288 1.00 96.31 89 LEU A CA 1
ATOM 680 C C . LEU A 1 89 ? -4.576 -8.536 0.411 1.00 96.31 89 LEU A C 1
ATOM 682 O O . LEU A 1 89 ? -3.837 -8.697 -0.557 1.00 96.31 89 LEU A O 1
ATOM 686 N N . GLY A 1 90 ? -5.549 -9.392 0.736 1.00 97.56 90 GLY A N 1
ATOM 687 C CA . GLY A 1 90 ? -5.868 -10.574 -0.063 1.00 97.56 90 GLY A CA 1
ATOM 688 C C . GLY A 1 90 ? -6.257 -10.212 -1.497 1.00 97.56 90 GLY A C 1
ATOM 689 O O . GLY A 1 90 ? -5.708 -10.777 -2.439 1.00 97.56 90 GLY A O 1
ATOM 690 N N . LEU A 1 91 ? -7.135 -9.220 -1.671 1.00 97.44 91 LEU A N 1
ATOM 691 C CA . LEU A 1 91 ? -7.548 -8.721 -2.985 1.00 97.44 91 LEU A CA 1
ATOM 692 C C . LEU A 1 91 ? -6.387 -8.081 -3.750 1.00 97.44 91 LEU A C 1
ATOM 694 O O . LEU A 1 91 ? -6.215 -8.370 -4.927 1.00 97.44 91 LEU A O 1
ATOM 698 N N . LEU A 1 92 ? -5.566 -7.256 -3.097 1.00 97.00 92 LEU A N 1
ATOM 699 C CA . LEU A 1 92 ? -4.381 -6.653 -3.708 1.00 97.00 92 LEU A CA 1
ATOM 700 C C . LEU A 1 92 ? -3.420 -7.731 -4.222 1.00 97.00 92 LEU A C 1
ATOM 702 O O . LEU A 1 92 ? -2.943 -7.641 -5.354 1.00 97.00 92 LEU A O 1
ATOM 706 N N . TYR A 1 93 ? -3.152 -8.755 -3.407 1.00 96.88 93 TYR A N 1
ATOM 707 C CA . TYR A 1 93 ? -2.296 -9.871 -3.796 1.00 96.88 93 TYR A CA 1
ATOM 708 C C . TYR A 1 93 ? -2.899 -10.647 -4.969 1.00 96.88 93 TYR A C 1
ATOM 710 O O . TYR A 1 93 ? -2.218 -10.867 -5.966 1.00 96.88 93 TYR A O 1
ATOM 718 N N . TRP A 1 94 ? -4.187 -10.989 -4.885 1.00 97.75 94 TRP A N 1
ATOM 719 C CA . TRP A 1 94 ? -4.912 -11.694 -5.939 1.00 97.75 94 TRP A CA 1
ATOM 720 C C . TRP A 1 94 ? -4.888 -10.937 -7.272 1.00 97.75 94 TRP A C 1
ATOM 722 O O . TRP A 1 94 ? -4.476 -11.493 -8.287 1.00 97.75 94 TRP A O 1
ATOM 732 N N . LEU A 1 95 ? -5.257 -9.653 -7.264 1.00 96.75 95 LEU A N 1
ATOM 733 C CA . LEU A 1 95 ? -5.252 -8.790 -8.448 1.00 96.75 95 LEU A CA 1
ATOM 734 C C . LEU A 1 95 ? -3.853 -8.673 -9.057 1.00 96.75 95 LEU A C 1
ATOM 736 O O . LEU A 1 95 ? -3.702 -8.728 -10.273 1.00 96.75 95 LEU A O 1
ATOM 740 N N . THR A 1 96 ? -2.826 -8.542 -8.215 1.00 94.19 96 THR A N 1
ATOM 741 C CA . THR A 1 96 ? -1.435 -8.447 -8.678 1.00 94.19 96 THR A CA 1
ATOM 742 C C . THR A 1 96 ? -0.952 -9.762 -9.283 1.00 94.19 96 THR A C 1
ATOM 744 O O . THR A 1 96 ? -0.245 -9.740 -10.286 1.00 94.19 96 THR A O 1
ATOM 747 N N . PHE A 1 97 ? -1.318 -10.897 -8.687 1.00 94.69 97 PHE A N 1
ATOM 748 C CA . PHE A 1 97 ? -0.913 -12.224 -9.146 1.00 94.69 97 PHE A CA 1
ATOM 749 C C . PHE A 1 97 ? -1.571 -12.608 -10.477 1.00 94.69 97 PHE A C 1
ATOM 751 O O . PHE A 1 97 ? -0.928 -13.216 -11.326 1.00 94.69 97 PHE A O 1
ATOM 758 N N . GLN A 1 98 ? -2.837 -12.231 -10.667 1.00 96.12 98 GLN A N 1
ATOM 759 C CA . GLN A 1 98 ? -3.591 -12.509 -11.893 1.00 96.12 98 GLN A CA 1
ATOM 760 C C . GLN A 1 98 ? -3.228 -11.578 -13.055 1.00 96.12 98 GLN A C 1
ATOM 762 O O . GLN A 1 98 ? -3.543 -11.884 -14.202 1.00 96.12 98 GLN A O 1
ATOM 767 N N . ALA A 1 99 ? -2.586 -10.439 -12.788 1.00 94.56 99 ALA A N 1
ATOM 768 C CA . ALA A 1 99 ? -2.203 -9.502 -13.832 1.00 94.56 99 ALA A CA 1
ATOM 769 C C . ALA A 1 99 ? -1.014 -10.052 -14.649 1.00 94.56 99 ALA A C 1
ATOM 771 O O . ALA A 1 99 ? 0.088 -10.183 -14.103 1.00 94.56 99 ALA A O 1
ATOM 772 N N . PRO A 1 100 ? -1.186 -10.347 -15.952 1.00 92.75 100 PRO A N 1
ATOM 773 C CA . PRO A 1 100 ? -0.083 -10.807 -16.783 1.00 92.75 100 PRO A CA 1
ATOM 774 C C . PRO A 1 100 ? 0.999 -9.728 -16.915 1.00 92.75 100 PRO A C 1
ATOM 776 O O . PRO A 1 100 ? 0.725 -8.527 -16.964 1.00 92.75 100 PRO A O 1
ATOM 779 N N . LEU A 1 101 ? 2.246 -10.187 -16.980 1.00 89.06 101 LEU A N 1
ATOM 780 C CA . LEU A 1 101 ? 3.423 -9.363 -17.233 1.00 89.06 101 LEU A CA 1
ATOM 781 C C . LEU A 1 101 ? 3.701 -9.348 -18.733 1.00 89.06 101 LEU A C 1
ATOM 783 O O . LEU A 1 101 ? 4.003 -10.397 -19.297 1.00 89.06 101 LEU A O 1
ATOM 787 N N . VAL A 1 102 ? 3.615 -8.172 -19.353 1.00 87.38 102 VAL A N 1
ATOM 788 C CA . VAL A 1 102 ? 3.882 -8.006 -20.789 1.00 87.38 102 VAL A CA 1
ATOM 789 C C . VAL A 1 102 ? 5.248 -7.358 -20.999 1.00 87.38 102 VAL A C 1
ATOM 791 O O . VAL A 1 102 ? 6.129 -7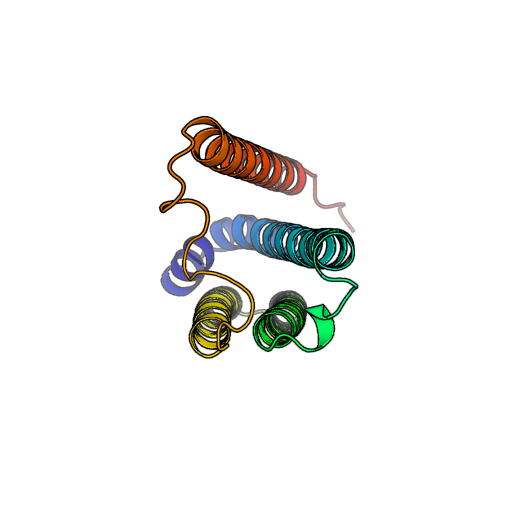.959 -21.605 1.00 87.38 102 VAL A O 1
ATOM 794 N N . LEU A 1 103 ? 5.459 -6.162 -20.441 1.00 81.81 103 LEU A N 1
ATOM 795 C CA . LEU A 1 103 ? 6.668 -5.367 -20.707 1.00 81.81 103 LEU A CA 1
ATOM 796 C C . LEU A 1 103 ? 7.829 -5.578 -19.722 1.00 81.81 103 LEU A C 1
ATOM 798 O O . LEU A 1 103 ? 8.924 -5.074 -19.957 1.00 81.81 103 LEU A O 1
ATOM 802 N N . HIS A 1 104 ? 7.613 -6.278 -18.606 1.00 74.19 104 HIS A N 1
ATOM 803 C CA . HIS A 1 104 ? 8.569 -6.287 -17.494 1.00 74.19 104 HIS A CA 1
ATOM 804 C C . HIS A 1 104 ? 9.017 -7.703 -17.129 1.00 74.19 104 HIS A C 1
ATOM 806 O O . HIS A 1 104 ? 8.185 -8.616 -17.103 1.00 74.19 104 HIS A O 1
ATOM 812 N N . PRO A 1 105 ? 10.293 -7.896 -16.745 1.00 83.62 105 PRO A N 1
ATOM 813 C CA . PRO A 1 105 ? 10.693 -9.114 -16.059 1.00 83.62 105 PRO A CA 1
ATOM 814 C C . PRO A 1 105 ? 9.937 -9.233 -14.728 1.00 83.62 105 PRO A C 1
ATOM 816 O O . PRO A 1 105 ? 9.547 -8.233 -14.119 1.00 83.62 105 PRO A O 1
ATOM 819 N N . ARG A 1 106 ? 9.747 -10.471 -14.254 1.00 85.81 106 ARG A N 1
ATOM 820 C CA . ARG A 1 106 ? 9.042 -10.748 -12.987 1.00 85.81 106 ARG A CA 1
ATOM 821 C C . ARG A 1 106 ? 9.660 -10.015 -11.797 1.00 85.81 106 ARG A C 1
ATOM 823 O O . ARG A 1 106 ? 8.920 -9.555 -10.931 1.00 85.81 106 ARG A O 1
ATOM 830 N N . ASP A 1 107 ? 10.983 -9.889 -11.782 1.00 88.81 107 ASP A N 1
ATOM 831 C CA . ASP A 1 107 ? 11.721 -9.207 -10.727 1.00 88.81 107 ASP A CA 1
ATOM 832 C C . ASP A 1 107 ? 12.955 -8.502 -11.297 1.00 88.81 107 ASP A C 1
ATOM 834 O O . ASP A 1 107 ? 14.005 -9.107 -11.458 1.00 88.81 107 ASP A O 1
ATOM 838 N N . ALA A 1 108 ? 12.829 -7.215 -11.623 1.00 88.75 108 ALA A N 1
ATOM 839 C CA . ALA A 1 108 ? 13.938 -6.427 -12.167 1.00 88.75 108 ALA A CA 1
ATOM 840 C C . ALA A 1 108 ? 15.019 -6.083 -11.126 1.00 88.75 108 ALA A C 1
ATOM 842 O O . ALA A 1 108 ? 16.124 -5.683 -11.493 1.00 88.75 108 ALA A O 1
ATOM 843 N N . ILE A 1 109 ? 14.698 -6.175 -9.831 1.00 92.88 109 ILE A N 1
ATOM 844 C CA . ILE A 1 109 ? 15.579 -5.708 -8.761 1.00 92.88 109 ILE A CA 1
ATOM 845 C C . ILE A 1 109 ? 16.494 -6.852 -8.342 1.00 92.88 109 ILE A C 1
ATOM 847 O O . ILE A 1 109 ? 17.715 -6.701 -8.395 1.00 92.88 109 ILE A O 1
ATOM 851 N N . SER A 1 110 ? 15.938 -8.005 -7.959 1.00 93.94 110 SER A N 1
ATOM 852 C CA . SER A 1 110 ? 16.747 -9.113 -7.434 1.00 93.94 110 SER A CA 1
ATOM 853 C C . SER A 1 110 ? 17.618 -9.773 -8.502 1.00 93.94 110 SER A C 1
ATOM 855 O O . SER A 1 110 ? 18.720 -10.221 -8.184 1.00 93.94 110 SER A O 1
ATOM 857 N N . THR A 1 111 ? 17.186 -9.761 -9.769 1.00 95.00 111 THR A N 1
ATOM 858 C CA . THR A 1 111 ? 17.952 -10.326 -10.890 1.00 95.00 111 THR A CA 1
ATOM 859 C C . THR A 1 111 ? 18.959 -9.345 -11.493 1.00 95.00 111 THR A C 1
ATOM 861 O O . THR A 1 111 ? 19.633 -9.685 -12.464 1.00 95.00 111 THR A O 1
ATOM 864 N N . SER A 1 112 ? 19.068 -8.120 -10.968 1.00 95.00 112 SER A N 1
ATOM 865 C CA . SER A 1 112 ? 20.040 -7.142 -11.457 1.00 95.00 112 SER A CA 1
ATOM 866 C C . SER A 1 112 ? 21.463 -7.514 -11.030 1.00 95.00 112 SER A C 1
ATOM 868 O O . SER A 1 112 ? 21.736 -7.726 -9.846 1.00 95.00 112 SER A O 1
ATOM 870 N N . SER A 1 113 ? 22.402 -7.533 -11.981 1.00 96.50 113 SER A N 1
ATOM 871 C CA . SER A 1 113 ? 23.832 -7.736 -1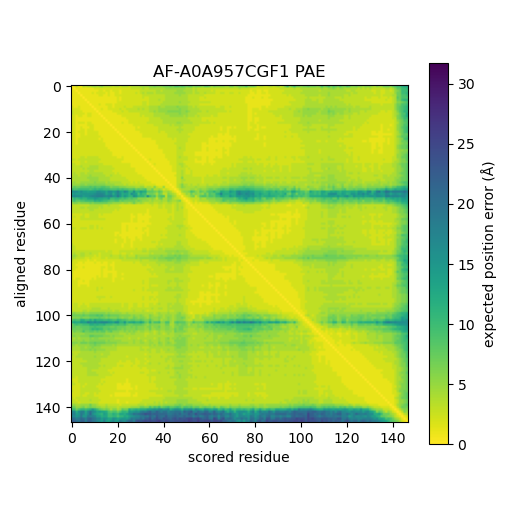1.699 1.00 96.50 113 SER A CA 1
ATOM 872 C C . SER A 1 113 ? 24.472 -6.532 -10.994 1.00 96.50 113 SER A C 1
ATOM 874 O O . SER A 1 113 ? 25.485 -6.674 -10.309 1.00 96.50 113 SER A O 1
ATOM 876 N N . SER A 1 114 ? 23.863 -5.347 -11.095 1.00 97.75 114 SER A N 1
ATOM 877 C CA . SER A 1 114 ? 24.360 -4.125 -10.464 1.00 97.75 114 SER A CA 1
ATOM 878 C C . SER A 1 114 ? 24.037 -4.100 -8.969 1.00 97.75 114 SER A C 1
ATOM 880 O O . SER A 1 114 ? 22.874 -4.077 -8.555 1.00 97.75 114 SER A O 1
ATOM 882 N N . PHE A 1 115 ? 25.076 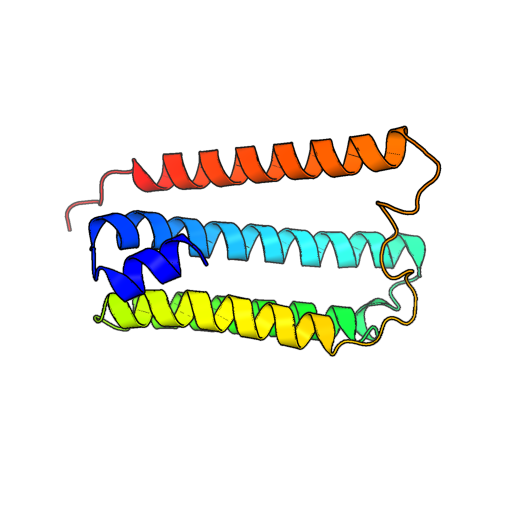-4.057 -8.129 1.00 97.56 115 PHE A N 1
ATOM 883 C CA . PHE A 1 115 ? 24.911 -3.805 -6.694 1.00 97.56 115 PHE A CA 1
ATOM 884 C C . PHE A 1 115 ? 24.253 -2.446 -6.430 1.00 97.56 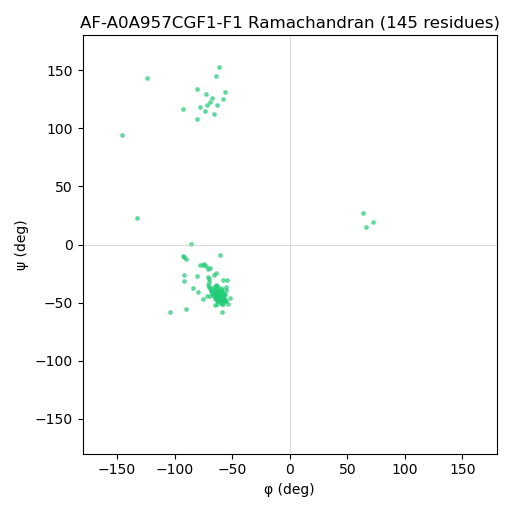115 PHE A C 1
ATOM 886 O O . PHE A 1 115 ? 23.371 -2.361 -5.580 1.00 97.56 115 PHE A O 1
ATOM 893 N N . GLY A 1 116 ? 24.621 -1.416 -7.202 1.00 97.94 116 GLY A N 1
ATOM 894 C CA . GLY A 1 116 ? 24.066 -0.070 -7.062 1.00 97.94 116 GLY A CA 1
ATOM 895 C C . GLY A 1 116 ? 22.544 -0.057 -7.191 1.00 97.94 116 GLY A C 1
ATOM 896 O O . GLY A 1 116 ? 21.870 0.454 -6.307 1.00 97.94 116 GLY A O 1
ATOM 897 N N . ILE A 1 117 ? 21.993 -0.713 -8.220 1.00 95.56 117 ILE A N 1
ATOM 898 C CA . ILE A 1 117 ? 20.535 -0.799 -8.419 1.00 95.56 117 ILE A CA 1
ATOM 899 C C . ILE A 1 117 ? 19.860 -1.461 -7.212 1.00 95.56 117 ILE A C 1
ATOM 901 O O . ILE A 1 117 ? 18.929 -0.898 -6.636 1.00 95.56 117 ILE A O 1
ATOM 905 N N . ARG A 1 118 ? 20.350 -2.631 -6.787 1.00 97.19 118 ARG A N 1
ATOM 906 C CA . ARG A 1 118 ? 19.785 -3.364 -5.642 1.00 97.19 118 ARG A CA 1
ATOM 907 C C . ARG A 1 118 ? 19.822 -2.533 -4.359 1.00 97.19 118 ARG A C 1
ATOM 909 O O . ARG A 1 118 ? 18.804 -2.417 -3.678 1.00 97.19 118 ARG A O 1
ATOM 916 N N . ALA A 1 119 ? 20.964 -1.915 -4.063 1.00 97.75 119 ALA A N 1
ATOM 917 C CA . ALA A 1 119 ? 21.143 -1.070 -2.887 1.00 97.75 119 ALA A CA 1
ATOM 918 C C . ALA A 1 119 ? 20.225 0.161 -2.919 1.00 97.75 119 ALA A C 1
ATOM 920 O O . ALA A 1 119 ? 19.590 0.469 -1.911 1.00 97.75 119 ALA A O 1
ATOM 921 N N . THR A 1 120 ? 20.085 0.825 -4.071 1.00 97.06 120 THR A N 1
ATOM 922 C CA . THR A 1 120 ? 19.196 1.983 -4.230 1.00 97.06 120 THR A CA 1
ATOM 923 C C . THR A 1 120 ? 17.741 1.626 -3.941 1.00 97.06 120 THR A C 1
ATOM 925 O O . THR A 1 120 ? 17.092 2.340 -3.182 1.00 97.06 120 THR A O 1
ATOM 928 N N . PHE A 1 121 ? 17.216 0.519 -4.477 1.00 94.81 121 PHE A N 1
ATOM 929 C CA . PHE A 1 121 ? 15.825 0.126 -4.221 1.00 94.81 121 PHE A CA 1
ATOM 930 C C . PHE A 1 121 ? 15.574 -0.249 -2.754 1.00 94.81 121 PHE A C 1
ATOM 932 O O . PHE A 1 121 ? 14.540 0.128 -2.201 1.00 94.81 121 PHE A O 1
ATOM 939 N N . VAL A 1 122 ? 16.524 -0.924 -2.098 1.00 96.81 122 VAL A N 1
ATOM 940 C CA . VAL A 1 122 ? 16.438 -1.225 -0.658 1.00 96.81 122 VAL A CA 1
ATOM 941 C C . VAL A 1 122 ? 16.472 0.059 0.175 1.00 96.81 122 VAL A C 1
ATOM 943 O O . VAL A 1 122 ? 15.648 0.228 1.074 1.00 96.81 122 VAL A O 1
ATOM 946 N N . ALA A 1 123 ? 17.376 0.989 -0.141 1.00 97.75 123 ALA A N 1
ATOM 947 C CA . ALA A 1 123 ? 17.480 2.271 0.550 1.00 97.75 123 ALA A CA 1
ATOM 948 C C . ALA A 1 123 ? 16.213 3.120 0.371 1.00 97.75 123 ALA A C 1
ATOM 950 O O . ALA A 1 123 ? 15.692 3.656 1.348 1.00 97.75 123 ALA A O 1
ATOM 951 N N . LEU A 1 124 ? 15.672 3.189 -0.851 1.00 95.50 124 LEU A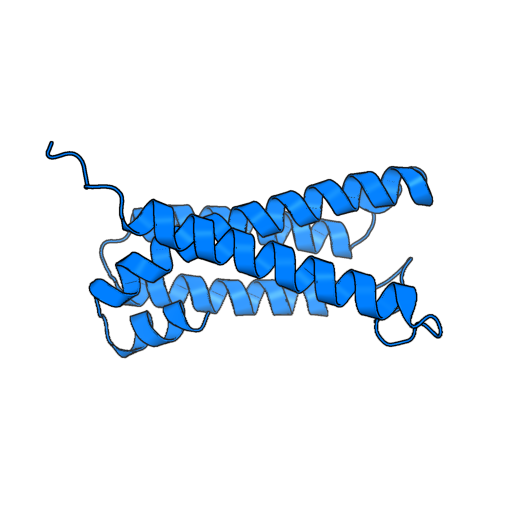 N 1
ATOM 952 C CA . LEU A 1 124 ? 14.409 3.872 -1.131 1.00 95.50 124 LEU A CA 1
ATOM 953 C C . LEU A 1 124 ? 13.253 3.239 -0.354 1.00 95.50 124 LEU A C 1
ATOM 955 O O . LEU A 1 124 ? 12.495 3.961 0.289 1.00 95.50 124 LEU A O 1
ATOM 959 N N . PHE A 1 125 ? 13.136 1.908 -0.350 1.00 95.50 125 PHE A N 1
ATOM 960 C CA . PHE A 1 125 ? 12.120 1.217 0.444 1.00 95.50 125 PHE A CA 1
ATOM 961 C C . PHE A 1 125 ? 12.228 1.572 1.933 1.00 95.50 125 PHE A C 1
ATOM 963 O O . PHE A 1 125 ? 11.227 1.942 2.547 1.00 95.50 125 PHE A O 1
ATOM 970 N N . GLY A 1 126 ? 13.437 1.521 2.499 1.00 97.81 126 GLY A N 1
ATOM 971 C CA . GLY A 1 126 ? 13.688 1.901 3.889 1.00 97.81 126 GLY A CA 1
ATOM 972 C C . GLY A 1 126 ? 13.300 3.351 4.183 1.00 97.81 126 GLY A C 1
ATOM 973 O O . GLY A 1 126 ? 12.635 3.616 5.183 1.00 97.81 126 GLY A O 1
ATOM 974 N N . LEU A 1 127 ? 13.640 4.278 3.283 1.00 97.62 127 LEU A N 1
ATOM 975 C CA . LEU A 1 127 ? 13.295 5.694 3.401 1.00 97.62 127 LEU A CA 1
ATOM 976 C C . LEU A 1 127 ? 11.776 5.917 3.387 1.00 97.62 127 LEU A C 1
ATOM 978 O O . LEU A 1 127 ? 11.250 6.592 4.271 1.00 97.62 127 LEU A O 1
ATOM 982 N N . PHE A 1 128 ? 11.057 5.328 2.428 1.00 96.69 128 PHE A N 1
ATOM 983 C CA . PHE A 1 128 ? 9.598 5.450 2.349 1.00 96.69 128 PHE A CA 1
ATOM 984 C C . PHE A 1 128 ? 8.897 4.787 3.537 1.00 96.69 128 PHE A C 1
ATOM 986 O O . PHE A 1 128 ? 7.914 5.328 4.044 1.00 96.69 128 PHE A O 1
ATOM 993 N N . LEU A 1 129 ? 9.412 3.655 4.021 1.00 96.50 129 LEU A N 1
ATOM 994 C CA . LEU A 1 129 ? 8.891 2.996 5.215 1.00 96.50 129 LEU A CA 1
ATOM 995 C C . LEU A 1 129 ? 9.092 3.865 6.463 1.00 96.50 129 LEU A C 1
ATOM 997 O O . LEU A 1 129 ? 8.145 4.065 7.222 1.00 96.50 129 LEU A O 1
ATOM 1001 N N . ALA A 1 130 ? 10.290 4.421 6.657 1.00 98.00 130 ALA A N 1
ATOM 1002 C CA . ALA A 1 130 ? 10.578 5.328 7.765 1.00 98.00 130 ALA A CA 1
ATOM 1003 C C . ALA A 1 130 ? 9.683 6.574 7.710 1.00 98.00 130 ALA A C 1
ATOM 1005 O O . ALA A 1 130 ? 9.047 6.917 8.707 1.00 98.00 130 ALA A O 1
ATOM 1006 N N . ALA A 1 131 ? 9.550 7.194 6.534 1.00 97.75 131 ALA A N 1
ATOM 1007 C CA . ALA A 1 131 ? 8.668 8.338 6.327 1.00 97.75 131 ALA A CA 1
ATOM 1008 C C . ALA A 1 131 ? 7.202 7.997 6.647 1.00 97.75 131 ALA A C 1
ATOM 1010 O O . ALA A 1 131 ? 6.543 8.735 7.380 1.00 97.75 131 ALA A O 1
ATOM 1011 N N . ALA A 1 132 ? 6.697 6.853 6.175 1.00 97.19 132 ALA A N 1
ATOM 1012 C CA . ALA A 1 132 ? 5.341 6.398 6.474 1.00 97.19 132 ALA A CA 1
ATOM 1013 C C . ALA A 1 132 ? 5.124 6.199 7.983 1.00 97.19 132 ALA A C 1
ATOM 1015 O O . ALA A 1 132 ? 4.131 6.679 8.532 1.00 97.19 132 ALA A O 1
ATOM 1016 N N . LEU A 1 133 ? 6.062 5.546 8.676 1.00 96.69 133 LEU A N 1
ATOM 1017 C CA . LEU A 1 133 ? 5.997 5.335 10.125 1.00 96.69 133 LEU A CA 1
ATOM 1018 C C . LEU A 1 133 ? 6.037 6.658 10.900 1.00 96.69 133 LEU A C 1
ATOM 1020 O O . LEU A 1 133 ? 5.262 6.829 11.842 1.00 96.69 133 LEU A O 1
ATOM 1024 N N . MET A 1 134 ? 6.873 7.611 10.480 1.00 97.56 134 MET A N 1
ATOM 1025 C CA . MET A 1 134 ? 6.912 8.956 11.059 1.00 97.56 134 MET A CA 1
ATOM 1026 C C . MET A 1 134 ? 5.574 9.677 10.883 1.00 97.56 134 MET A C 1
ATOM 1028 O O . MET A 1 134 ? 5.040 10.212 11.854 1.00 97.56 134 MET A O 1
ATOM 1032 N N . ILE A 1 135 ? 4.986 9.654 9.683 1.00 97.44 135 ILE A N 1
ATOM 1033 C CA . ILE A 1 135 ? 3.678 10.275 9.422 1.00 97.44 135 ILE A CA 1
ATOM 1034 C C . ILE A 1 135 ? 2.599 9.640 10.307 1.00 97.44 135 ILE A C 1
ATOM 1036 O O . ILE A 1 135 ? 1.857 10.363 10.972 1.00 97.44 135 ILE A O 1
ATOM 1040 N N . ILE A 1 136 ? 2.537 8.306 10.378 1.00 96.81 136 ILE A N 1
ATOM 1041 C CA . ILE A 1 136 ? 1.587 7.583 11.241 1.00 96.81 136 ILE A CA 1
ATOM 1042 C C . ILE A 1 136 ? 1.749 8.023 12.699 1.00 96.81 136 ILE A C 1
ATOM 1044 O O . ILE A 1 136 ? 0.766 8.358 13.360 1.00 96.81 136 ILE A O 1
ATOM 1048 N N . TRP A 1 137 ? 2.987 8.064 13.191 1.00 95.44 137 TRP A N 1
ATOM 1049 C CA . TRP A 1 137 ? 3.305 8.479 14.553 1.00 95.44 137 TRP A CA 1
ATOM 1050 C C . TRP A 1 137 ? 2.862 9.916 14.847 1.00 95.44 137 TRP A C 1
ATOM 1052 O O . TRP A 1 137 ? 2.234 10.173 15.876 1.00 95.44 137 TRP A O 1
ATOM 1062 N N . HIS A 1 138 ? 3.133 10.851 13.933 1.00 95.81 138 HIS A N 1
ATOM 1063 C CA . HIS A 1 138 ? 2.720 12.247 14.066 1.00 95.81 138 HIS A CA 1
ATOM 1064 C C . HIS A 1 138 ? 1.200 12.412 14.042 1.00 95.81 138 HIS A C 1
ATOM 1066 O O . HIS A 1 138 ? 0.663 13.153 14.864 1.00 95.81 138 HIS A O 1
ATOM 1072 N N . LEU A 1 139 ? 0.492 11.706 13.155 1.00 94.25 139 LEU A N 1
ATOM 1073 C CA . LEU A 1 139 ? -0.971 11.746 13.090 1.00 94.25 139 LEU A CA 1
ATOM 1074 C C . LEU A 1 139 ? -1.612 11.212 14.375 1.00 94.25 139 LEU A C 1
ATOM 1076 O O . LEU A 1 139 ? -2.597 11.775 14.842 1.00 94.25 139 LEU A O 1
ATOM 1080 N N . ARG A 1 140 ? -1.025 10.181 14.993 1.00 92.00 140 ARG A N 1
ATOM 1081 C CA . ARG A 1 140 ? -1.551 9.562 16.220 1.00 92.00 140 ARG A CA 1
ATOM 1082 C C . ARG A 1 140 ? -1.345 10.395 17.490 1.00 92.00 140 ARG A C 1
ATOM 1084 O O . ARG A 1 140 ? -1.945 10.086 18.517 1.00 92.00 140 ARG A O 1
ATOM 1091 N N . ARG A 1 141 ? -0.448 11.386 17.449 1.00 90.38 141 ARG A N 1
ATOM 1092 C CA . ARG A 1 141 ? -0.154 12.305 18.563 1.00 90.38 141 ARG A CA 1
ATOM 1093 C C . ARG A 1 141 ? -1.019 13.562 18.559 1.00 90.38 141 ARG A C 1
ATOM 1095 O O . ARG A 1 141 ? -0.991 14.296 19.542 1.00 90.38 141 ARG A O 1
ATOM 1102 N N . ARG A 1 142 ? -1.742 13.844 17.471 1.00 82.25 142 ARG A N 1
ATOM 1103 C CA . ARG A 1 142 ? -2.592 15.035 17.398 1.00 82.25 142 ARG A CA 1
ATOM 1104 C C . ARG A 1 142 ? -3.752 14.884 18.391 1.00 82.25 142 ARG A C 1
ATOM 1106 O O . ARG A 1 142 ? -4.437 13.863 18.326 1.00 82.25 142 ARG A O 1
ATOM 1113 N N . PRO A 1 143 ? -3.973 15.856 19.295 1.00 69.69 143 PRO A N 1
ATOM 1114 C CA . PRO A 1 143 ? -5.160 15.870 20.139 1.00 69.69 143 PRO A CA 1
ATOM 1115 C C . PRO A 1 143 ? -6.401 15.836 19.250 1.00 69.69 143 PRO A C 1
ATOM 1117 O O . PRO A 1 143 ? -6.486 16.597 18.284 1.00 69.69 143 PRO A O 1
ATOM 1120 N N . THR A 1 144 ? -7.350 14.951 19.546 1.00 66.31 144 THR A N 1
ATOM 1121 C CA . THR A 1 144 ? -8.673 15.020 18.928 1.00 66.31 144 THR A CA 1
ATOM 1122 C C . THR A 1 144 ? -9.291 16.348 19.371 1.00 66.31 144 THR A C 1
ATOM 1124 O O . THR A 1 144 ? -9.388 16.558 20.581 1.00 66.31 144 THR A O 1
ATOM 1127 N N . PRO A 1 145 ? -9.653 17.268 18.458 1.00 58.88 145 PRO A N 1
ATOM 1128 C CA . PRO A 1 145 ? -10.337 18.489 18.861 1.00 58.88 145 PRO A CA 1
ATOM 1129 C C . PRO A 1 145 ? -11.622 18.096 19.595 1.00 58.88 145 PRO A C 1
ATOM 1131 O O . PRO A 1 145 ? -12.402 17.291 19.084 1.00 58.88 145 PRO A O 1
ATOM 1134 N N . SER A 1 146 ? -11.791 18.600 20.818 1.00 63.25 146 SER A N 1
ATOM 1135 C CA . SER A 1 146 ? -13.041 18.469 21.562 1.00 63.25 146 SER A CA 1
ATOM 1136 C C . SER A 1 146 ? -14.106 19.255 20.806 1.00 63.25 146 SER A C 1
ATOM 1138 O O . SER A 1 146 ? -13.980 20.475 20.687 1.00 63.25 146 SER A O 1
ATOM 1140 N N . VAL A 1 147 ? -15.076 18.537 20.242 1.00 52.41 147 VAL A N 1
ATOM 1141 C CA . VAL A 1 147 ? -16.302 19.108 19.668 1.00 52.41 147 VAL A CA 1
ATOM 1142 C C . VAL A 1 147 ? -17.286 19.371 20.795 1.00 52.41 147 VAL A C 1
ATOM 1144 O O . VAL A 1 147 ? -17.392 18.479 21.668 1.00 52.41 147 VAL A O 1
#

Nearest PDB structures (foldseek):
  7f02-assembly1_C  TM=6.016E-01  e=3.270E-01  Escherichia coli BL21(DE3)
  7ung-assembly1_B0  TM=3.518E-01  e=7.188E-01  Homo sapiens
  8i7o-assembly1_A3  TM=2.683E-01  e=8.047E+00  Mus musculus

Secondary structure (DSSP, 8-state):
-HHHHHHHHH--HHHHHHHHHHHHHHHHHHHHHHHHHHHHHHHHHTTGGGG-HHHHHHHHHHHHHHHHHHHHHH---HHHHHHHHHHHHHHHHHHHHHS--SSS-S-TTTT-S-HHHHHHHHHHHHHHHHHHHHHHHHHHTSPPP--

pLDDT: mean 93.38, std 7.66, range [52.41, 98.38]

Sequence (147 aa):
AVLGALVLLTGSWRLHDWMRPAGWVATLVYAGGVGMSMVASKVNWGAVFLQEPRMAAAINALGIALLIQIAANWFPWVRLRGLLHIVFLGLLYWLTFQAPLVLHPRDAISTSSSFGIRATFVALFGLFLAAALMIIWHLRRRPTPSV

Radius of gyration: 17.57 Å; Cα contacts (8 Å, |Δi|>4): 115; chains: 1; bounding box: 44×32×46 Å

Foldseek 3Di:
DVLLVVCLVPVDPVSLLLVLLLLVLVLVVLVVVLVVVQVVCCVPPVRCQVVQLQSVLSVVLSVLSVVLSVVLVPDPRRNVNSVSVVVSVVSSVVSNVPGDDDPDDPDPQVPDPDPVSVVVVVVVVVVSVVVSVVSSVVVSPDPDPDD